Protein AF-A0A950QTL6-F1 (afdb_monomer_lite)

Foldseek 3Di:
DAKEWEWEAAPQKIKIWIDDPPDTQFIFIFGHLNCVVPNNVVSVVRVVVRHVVNCVSSVHDPVRHPYYDYDHDD

Secondary structure (DSSP, 8-state):
--EEEEEEESSSEEEEEEE-SS-EEEEEEEE---HHHH-HHHHHHHHHHHHHHHHHHHT--GGGEEEEEEEE--

pLDDT: mean 95.15, std 4.7, range [66.31, 98.62]

Structure (mmCIF, N/CA/C/O backbone):
data_AF-A0A950QTL6-F1
#
_entry.id   AF-A0A950QTL6-F1
#
loop_
_atom_site.group_PDB
_ato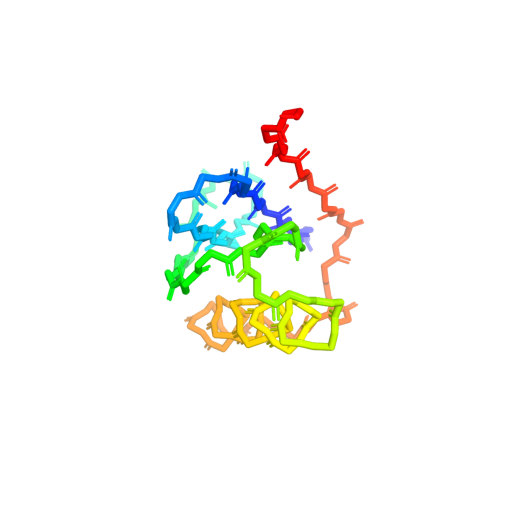m_site.id
_atom_site.type_symbol
_atom_site.label_atom_id
_atom_site.label_alt_id
_atom_site.label_comp_id
_atom_site.label_asym_id
_atom_site.label_entity_id
_atom_site.label_seq_id
_atom_site.pdbx_PDB_ins_code
_atom_site.Cartn_x
_atom_site.Cartn_y
_atom_site.Cartn_z
_atom_site.occupancy
_atom_site.B_iso_or_equiv
_atom_site.auth_seq_id
_atom_site.auth_comp_id
_atom_site.auth_asym_id
_atom_site.auth_atom_id
_atom_site.pdbx_PDB_model_num
ATOM 1 N N . MET A 1 1 ? -14.539 1.959 14.121 1.00 85.00 1 MET A N 1
ATOM 2 C CA . MET A 1 1 ? -13.216 2.353 13.619 1.00 85.00 1 MET A CA 1
ATOM 3 C C . MET A 1 1 ? -13.100 1.873 12.195 1.00 85.00 1 MET A C 1
ATOM 5 O O . MET A 1 1 ? -13.214 0.670 11.966 1.00 85.00 1 MET A O 1
ATOM 9 N N . ALA A 1 2 ? -12.968 2.798 11.260 1.00 96.25 2 ALA A N 1
ATOM 10 C CA . ALA A 1 2 ? -12.658 2.508 9.872 1.00 96.25 2 ALA A CA 1
ATOM 11 C C . ALA A 1 2 ? -11.145 2.611 9.663 1.00 96.25 2 ALA A C 1
ATOM 13 O O . ALA A 1 2 ? -10.491 3.482 10.225 1.00 96.25 2 ALA A O 1
ATOM 14 N N . PHE A 1 3 ? -10.591 1.732 8.832 1.00 98.44 3 PHE A N 1
ATOM 15 C CA . PHE A 1 3 ? -9.201 1.846 8.397 1.00 98.44 3 PHE A CA 1
ATOM 16 C C . PHE A 1 3 ? -9.142 2.308 6.948 1.00 98.44 3 PHE A C 1
ATOM 18 O O . PHE A 1 3 ? -9.945 1.883 6.110 1.00 98.44 3 PHE A O 1
ATOM 25 N N . PHE A 1 4 ? -8.174 3.159 6.643 1.00 98.50 4 PHE A N 1
ATOM 26 C CA . PHE A 1 4 ? -7.992 3.761 5.330 1.00 98.50 4 PHE A CA 1
ATOM 27 C C . PHE A 1 4 ? -6.605 3.435 4.792 1.00 98.50 4 PHE A C 1
ATOM 29 O O . PHE A 1 4 ? -5.620 3.496 5.528 1.00 98.50 4 PHE A O 1
ATOM 36 N N . LEU A 1 5 ? -6.534 3.119 3.500 1.00 98.62 5 LEU A N 1
ATOM 37 C CA . LEU A 1 5 ? -5.281 2.946 2.769 1.00 98.62 5 LEU A CA 1
ATOM 38 C C . LEU A 1 5 ? -5.038 4.160 1.866 1.00 98.62 5 LEU A C 1
ATOM 40 O O . LEU A 1 5 ? -5.857 4.472 1.002 1.00 98.62 5 LEU A O 1
ATOM 44 N N . GLY A 1 6 ? -3.909 4.835 2.050 1.00 98.25 6 GLY A N 1
ATOM 45 C CA . GLY A 1 6 ? -3.393 5.838 1.119 1.00 98.25 6 GLY A CA 1
ATOM 46 C C . GLY A 1 6 ? -2.252 5.256 0.293 1.00 98.25 6 GLY A C 1
ATOM 47 O O . GLY A 1 6 ? -1.390 4.584 0.853 1.00 98.25 6 GLY A O 1
ATOM 48 N N . ILE A 1 7 ? -2.240 5.506 -1.015 1.00 97.75 7 ILE A N 1
ATOM 49 C CA . ILE A 1 7 ? -1.181 5.070 -1.934 1.00 97.75 7 ILE A CA 1
ATOM 50 C C . ILE A 1 7 ? -0.696 6.283 -2.732 1.00 97.75 7 ILE A C 1
ATOM 52 O O . ILE A 1 7 ? -1.495 6.907 -3.427 1.00 97.75 7 ILE A O 1
ATOM 56 N N . ASP A 1 8 ? 0.598 6.585 -2.670 1.00 96.00 8 ASP A N 1
ATOM 57 C CA . ASP A 1 8 ? 1.279 7.545 -3.549 1.00 96.00 8 ASP A CA 1
ATOM 58 C C . ASP A 1 8 ? 2.231 6.792 -4.489 1.00 96.00 8 ASP A C 1
ATOM 60 O O . ASP A 1 8 ? 3.118 6.059 -4.042 1.00 96.00 8 ASP A O 1
ATOM 64 N N . ALA A 1 9 ? 2.010 6.909 -5.798 1.00 93.94 9 ALA A N 1
ATOM 65 C CA . ALA A 1 9 ? 2.615 6.057 -6.813 1.00 93.94 9 ALA A CA 1
ATOM 66 C C . ALA A 1 9 ? 2.841 6.767 -8.1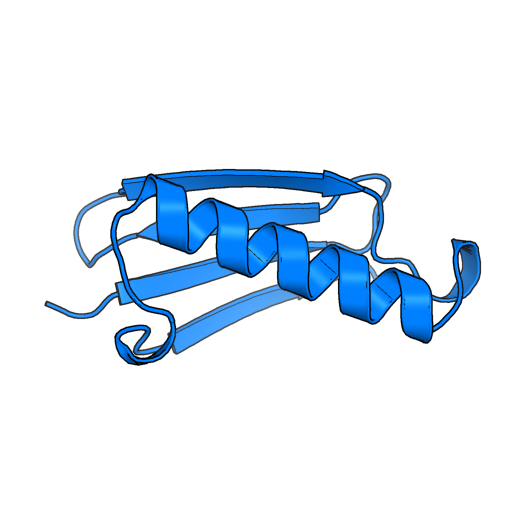63 1.00 93.94 9 ALA A C 1
ATOM 68 O O . ALA A 1 9 ? 2.351 7.856 -8.448 1.00 93.94 9 ALA A O 1
ATOM 69 N N . GLY A 1 10 ? 3.582 6.104 -9.058 1.00 83.94 10 GLY A N 1
ATOM 70 C CA . GLY A 1 10 ? 3.809 6.565 -10.438 1.00 83.94 10 GLY A CA 1
ATOM 71 C C . GLY A 1 10 ? 5.132 7.310 -10.656 1.00 83.94 10 GLY A C 1
ATOM 72 O O . GLY A 1 10 ? 5.484 7.639 -11.790 1.00 83.94 10 GLY A O 1
ATOM 73 N N . GLY A 1 11 ? 5.920 7.519 -9.603 1.00 88.81 11 GLY A N 1
ATOM 74 C CA . GLY A 1 11 ? 7.286 8.033 -9.679 1.00 88.81 11 GLY A CA 1
ATOM 75 C C . GLY A 1 11 ? 8.343 6.925 -9.676 1.00 88.81 11 GLY A C 1
ATOM 76 O O . GLY A 1 11 ? 8.245 5.907 -10.368 1.00 88.81 11 GLY A O 1
ATOM 77 N N . THR A 1 12 ? 9.389 7.142 -8.884 1.00 90.50 12 THR A N 1
ATOM 78 C CA . THR A 1 12 ? 10.481 6.185 -8.639 1.00 90.50 12 THR A CA 1
ATOM 79 C C . THR A 1 12 ? 10.204 5.247 -7.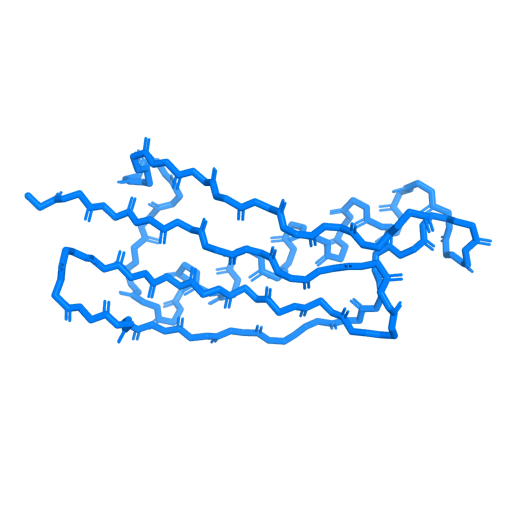466 1.00 90.50 12 THR A C 1
ATOM 81 O O . THR A 1 12 ? 10.764 4.152 -7.437 1.00 90.50 12 THR A O 1
ATOM 84 N N . LYS A 1 13 ? 9.330 5.658 -6.545 1.00 92.62 13 LYS A N 1
ATOM 85 C CA . LYS A 1 13 ? 8.895 4.909 -5.365 1.00 92.62 13 LYS A CA 1
ATOM 86 C C . LYS A 1 13 ? 7.373 4.814 -5.315 1.00 92.62 13 LYS A C 1
ATOM 88 O O . LYS A 1 13 ? 6.685 5.578 -5.996 1.00 92.62 13 LYS A O 1
ATOM 93 N N . THR A 1 14 ? 6.898 3.886 -4.500 1.00 95.44 14 THR A N 1
ATOM 94 C CA . THR A 1 14 ? 5.497 3.759 -4.104 1.00 95.44 14 THR A CA 1
ATOM 95 C C . THR A 1 14 ? 5.435 3.812 -2.590 1.00 95.44 14 THR A C 1
ATOM 97 O O . THR A 1 14 ? 6.181 3.094 -1.925 1.00 95.44 14 THR A O 1
ATOM 100 N N . GLU A 1 15 ? 4.580 4.663 -2.043 1.00 96.75 15 GLU A N 1
ATOM 101 C CA . GLU A 1 15 ? 4.391 4.823 -0.606 1.00 96.75 15 GLU A CA 1
ATOM 102 C C . GLU A 1 15 ? 2.965 4.432 -0.238 1.00 96.75 15 GLU A C 1
ATOM 104 O O . GLU A 1 15 ? 2.011 4.861 -0.883 1.00 96.75 15 GLU A O 1
ATOM 109 N N . CYS A 1 16 ? 2.820 3.572 0.767 1.00 98.19 16 CYS A N 1
ATOM 110 C CA . CYS A 1 16 ? 1.519 3.152 1.280 1.00 98.19 16 CYS A CA 1
ATOM 111 C C . CYS A 1 16 ? 1.397 3.531 2.752 1.00 98.19 16 CYS A C 1
ATOM 113 O O . CYS A 1 16 ? 2.313 3.276 3.533 1.00 98.19 16 CYS A O 1
ATOM 115 N N . LEU A 1 17 ? 0.251 4.093 3.124 1.00 98.31 17 LEU A N 1
ATOM 116 C CA . LEU A 1 17 ? -0.082 4.530 4.476 1.00 98.31 17 LEU A CA 1
ATOM 117 C C . LEU A 1 17 ? -1.349 3.823 4.945 1.00 98.31 17 LEU A C 1
ATOM 119 O O . LEU A 1 17 ? -2.328 3.772 4.203 1.00 98.31 17 LEU A O 1
ATOM 123 N N . ILE A 1 18 ? -1.348 3.332 6.181 1.00 98.62 18 ILE A N 1
ATOM 124 C CA . ILE A 1 18 ? -2.562 2.915 6.886 1.00 98.62 18 ILE A CA 1
ATOM 125 C C . ILE A 1 18 ? -2.871 3.958 7.947 1.00 98.62 18 ILE A C 1
ATOM 127 O O . ILE A 1 18 ? -1.993 4.303 8.738 1.00 98.62 18 ILE A O 1
ATOM 131 N N . GLY A 1 19 ? -4.109 4.434 7.985 1.00 98.31 19 GLY A N 1
ATOM 132 C CA . GLY A 1 19 ? -4.602 5.345 9.014 1.00 98.31 19 GLY A CA 1
ATOM 133 C C . GLY A 1 19 ? -6.009 4.990 9.474 1.00 98.31 19 GLY A C 1
ATOM 134 O O . GLY A 1 19 ? -6.688 4.163 8.859 1.00 98.31 19 GLY A O 1
ATOM 135 N N . ASP A 1 20 ? -6.424 5.623 10.556 1.00 97.81 20 ASP A N 1
ATOM 136 C CA . ASP A 1 20 ? -7.801 5.658 11.042 1.00 97.81 20 ASP A CA 1
ATOM 137 C C . ASP A 1 20 ? -8.343 7.094 10.937 1.00 97.81 20 ASP A C 1
ATOM 139 O O . ASP A 1 20 ? -7.799 7.930 10.210 1.00 97.81 20 ASP A O 1
ATOM 143 N N . GLU A 1 21 ? -9.454 7.378 11.607 1.00 97.69 21 GLU A N 1
ATOM 144 C CA . GLU A 1 21 ? -10.090 8.694 11.612 1.00 97.69 21 GLU A CA 1
ATOM 145 C C . GLU A 1 21 ? -9.240 9.792 12.281 1.00 97.69 21 GLU A C 1
ATOM 147 O O . GLU A 1 21 ? -9.498 10.976 12.064 1.00 97.69 21 GLU A O 1
ATOM 152 N N . GLU A 1 22 ? -8.234 9.427 13.078 1.00 97.50 22 GLU A N 1
ATOM 153 C CA . GLU A 1 22 ? -7.483 10.356 13.925 1.00 97.50 22 GLU A CA 1
ATOM 154 C C . GLU A 1 22 ? -6.020 10.503 13.499 1.00 97.50 22 GLU A C 1
ATOM 156 O O . GLU A 1 22 ? -5.424 11.570 13.682 1.00 97.50 22 GLU A O 1
ATOM 161 N N . ARG A 1 23 ? -5.403 9.444 12.961 1.00 97.69 23 ARG A N 1
ATOM 162 C CA . ARG A 1 23 ? -3.955 9.413 12.719 1.00 97.69 23 ARG A CA 1
ATOM 163 C C . ARG A 1 23 ? -3.509 8.375 11.692 1.00 97.69 23 ARG A C 1
ATOM 165 O O . ARG A 1 23 ? -4.212 7.436 11.333 1.00 97.69 23 ARG A O 1
ATOM 172 N N . VAL A 1 24 ? -2.249 8.511 11.284 1.00 98.25 24 VAL A N 1
ATOM 173 C CA . VAL A 1 24 ? -1.516 7.469 10.554 1.00 98.25 24 VAL A CA 1
ATOM 174 C C . VAL A 1 24 ? -1.011 6.418 11.545 1.00 98.25 24 VAL A C 1
ATOM 176 O O . VAL A 1 24 ? -0.369 6.746 12.542 1.00 98.25 24 VAL A O 1
ATOM 179 N N . LEU A 1 25 ? -1.291 5.151 11.255 1.00 98.31 25 LEU A N 1
ATOM 180 C CA . LEU A 1 25 ? -0.907 3.985 12.051 1.00 98.31 25 LEU A CA 1
ATOM 181 C C . LEU A 1 25 ? 0.400 3.364 11.562 1.00 98.31 25 LEU A C 1
ATOM 183 O O . LEU A 1 25 ? 1.215 2.929 12.373 1.00 98.31 25 LEU A O 1
ATOM 187 N N . ALA A 1 26 ? 0.605 3.316 10.244 1.00 98.19 26 ALA A N 1
ATOM 188 C CA . ALA A 1 26 ? 1.843 2.822 9.657 1.00 98.19 26 ALA A CA 1
ATOM 189 C C . ALA A 1 26 ? 2.083 3.356 8.246 1.00 98.19 26 ALA A C 1
ATOM 191 O O . ALA A 1 26 ? 1.152 3.752 7.544 1.00 98.19 26 ALA A O 1
ATOM 192 N N . SER A 1 27 ? 3.341 3.274 7.819 1.00 97.12 27 SER A N 1
ATOM 193 C CA . SER A 1 27 ? 3.769 3.508 6.446 1.00 97.12 27 SER A CA 1
ATOM 194 C C . SER A 1 27 ? 4.625 2.354 5.922 1.00 97.12 27 SER A C 1
ATOM 196 O O . SER A 1 27 ? 5.169 1.538 6.677 1.00 97.12 27 SER A O 1
ATOM 198 N N . SER A 1 28 ? 4.739 2.275 4.602 1.00 97.19 28 SER A N 1
ATOM 199 C CA . SER A 1 28 ? 5.691 1.409 3.916 1.00 97.19 28 SER A CA 1
ATOM 200 C C . SER A 1 28 ? 6.137 2.045 2.605 1.00 97.19 28 SER A C 1
ATOM 202 O O . SER A 1 28 ? 5.406 2.832 1.999 1.00 97.19 28 SER A O 1
ATOM 204 N N . LEU A 1 29 ? 7.339 1.677 2.170 1.00 95.06 29 LEU A N 1
ATOM 205 C CA . LEU A 1 29 ? 7.918 2.098 0.905 1.00 95.06 29 LEU A CA 1
ATOM 206 C C . LEU A 1 29 ? 8.246 0.874 0.060 1.00 95.06 29 LEU A C 1
ATOM 208 O O . LEU A 1 29 ? 8.791 -0.111 0.555 1.00 95.06 29 LEU A O 1
ATOM 212 N N . ALA A 1 30 ? 7.962 0.978 -1.229 1.00 93.12 30 ALA A N 1
ATOM 213 C CA . ALA A 1 30 ? 8.347 0.010 -2.238 1.00 93.12 30 ALA A CA 1
ATOM 214 C C . ALA A 1 30 ? 8.946 0.712 -3.461 1.00 93.12 30 ALA A C 1
ATOM 216 O O . ALA A 1 30 ? 8.955 1.944 -3.581 1.00 93.12 30 ALA A O 1
ATOM 217 N N . GLY A 1 31 ? 9.455 -0.100 -4.386 1.00 91.25 31 GLY A N 1
ATOM 218 C CA . GLY A 1 31 ? 9.928 0.373 -5.678 1.00 91.25 31 GLY A CA 1
ATOM 219 C C . GLY A 1 31 ? 8.821 1.004 -6.529 1.00 91.25 31 GLY A C 1
ATOM 220 O O . GLY A 1 31 ? 7.649 1.090 -6.157 1.00 91.25 31 GLY A O 1
ATOM 221 N N . THR A 1 32 ? 9.215 1.465 -7.711 1.00 93.75 32 THR A N 1
ATOM 222 C CA . THR A 1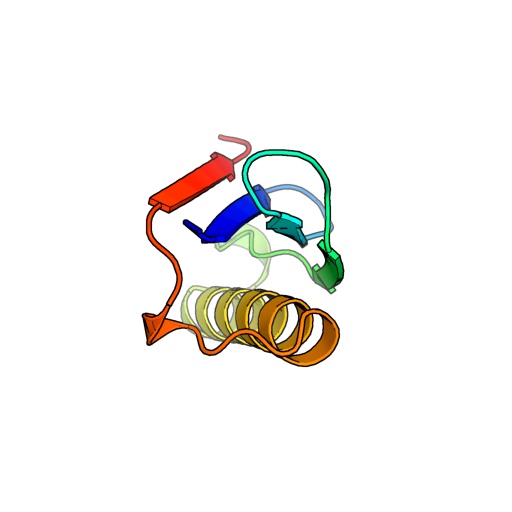 32 ? 8.283 2.023 -8.694 1.00 93.75 32 THR A CA 1
ATOM 223 C C . THR A 1 32 ? 7.210 1.003 -9.089 1.00 93.75 32 THR A C 1
ATOM 225 O O . THR A 1 32 ? 7.517 -0.167 -9.284 1.00 93.75 32 THR A O 1
ATOM 228 N N . VAL A 1 33 ? 5.973 1.463 -9.279 1.00 94.62 33 VAL A N 1
ATOM 229 C CA . VAL A 1 33 ? 4.895 0.708 -9.952 1.00 94.62 33 VAL A CA 1
ATOM 230 C C . VAL A 1 33 ? 4.648 1.224 -11.374 1.00 94.62 33 VAL A C 1
ATOM 232 O O . VAL A 1 33 ? 3.604 0.985 -11.977 1.00 94.62 33 VAL A O 1
ATOM 235 N N . LYS A 1 34 ? 5.602 1.977 -11.941 1.00 93.75 34 LYS A N 1
ATOM 236 C CA . LYS A 1 34 ? 5.487 2.515 -13.298 1.00 93.75 34 LYS A CA 1
ATOM 237 C C . LYS A 1 34 ? 5.573 1.375 -14.308 1.00 93.75 34 LYS A C 1
ATOM 239 O O . LYS A 1 34 ? 6.667 0.951 -14.675 1.00 93.75 34 LYS A O 1
ATOM 244 N N . ILE A 1 35 ? 4.417 0.943 -14.808 1.00 93.62 35 ILE A N 1
ATOM 245 C CA . ILE A 1 35 ? 4.276 -0.150 -15.786 1.00 93.62 35 ILE A CA 1
ATOM 246 C C . ILE A 1 35 ? 5.212 0.049 -16.986 1.00 93.62 35 ILE A C 1
ATOM 248 O O . ILE A 1 35 ? 5.919 -0.874 -17.370 1.00 93.62 35 ILE A O 1
ATOM 252 N N . LYS A 1 36 ? 5.314 1.278 -17.516 1.00 92.44 36 LYS A N 1
ATOM 253 C CA . LYS A 1 36 ? 6.228 1.612 -18.628 1.00 92.44 36 LYS A CA 1
ATOM 254 C C . LYS A 1 36 ? 7.711 1.317 -18.337 1.00 92.44 36 LYS A C 1
ATOM 256 O O . LYS A 1 36 ? 8.491 1.224 -19.275 1.00 92.44 36 LYS A O 1
ATOM 261 N N . LYS A 1 37 ? 8.112 1.222 -17.064 1.00 92.75 37 LYS A N 1
ATOM 262 C CA . LYS A 1 37 ? 9.495 0.968 -16.635 1.00 92.75 37 LYS A CA 1
ATOM 263 C C . LYS A 1 37 ? 9.752 -0.496 -16.270 1.00 92.75 37 LYS A C 1
ATOM 265 O O . LYS A 1 37 ? 10.858 -0.963 -16.506 1.00 92.75 37 LYS A O 1
ATOM 270 N N . ILE A 1 38 ? 8.780 -1.191 -15.671 1.00 94.44 38 ILE A N 1
ATOM 271 C CA . ILE A 1 38 ? 9.000 -2.536 -15.099 1.00 94.44 38 ILE A CA 1
ATOM 272 C C . ILE A 1 38 ? 8.036 -3.622 -15.605 1.00 94.44 38 ILE A C 1
ATOM 274 O O . ILE A 1 38 ? 8.199 -4.782 -15.250 1.00 94.44 38 ILE A O 1
ATOM 278 N N . GLY A 1 39 ? 7.058 -3.277 -16.445 1.00 95.31 39 GLY A N 1
ATOM 279 C CA . GLY A 1 39 ? 6.025 -4.199 -16.926 1.00 95.31 39 GLY A CA 1
ATOM 280 C C . GLY A 1 39 ? 4.847 -4.366 -15.958 1.00 95.31 39 GLY A C 1
ATOM 281 O O . GLY A 1 39 ? 4.895 -3.925 -14.810 1.00 95.31 39 GLY A O 1
ATOM 28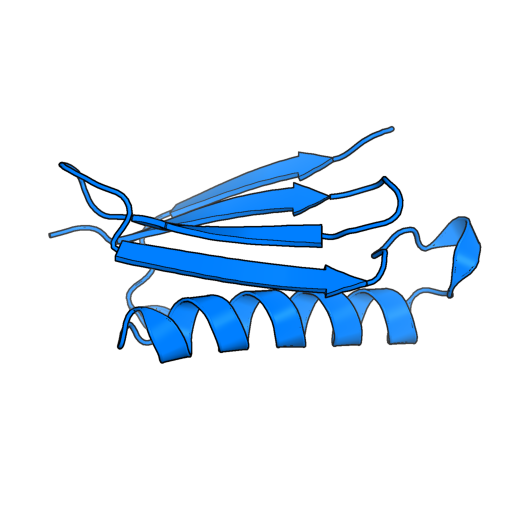2 N N . HIS A 1 40 ? 3.761 -4.977 -16.444 1.00 95.38 40 HIS A N 1
ATOM 283 C CA . HIS A 1 40 ? 2.516 -5.150 -15.684 1.00 95.38 40 HIS A CA 1
ATOM 284 C C . HIS A 1 40 ? 2.690 -6.066 -14.467 1.00 95.38 40 HIS A C 1
ATOM 286 O O . HIS A 1 40 ? 2.320 -5.674 -13.362 1.00 95.38 40 HIS A O 1
ATOM 292 N N . ASP A 1 41 ? 3.294 -7.242 -14.652 1.00 96.44 41 ASP A N 1
ATOM 293 C CA . ASP A 1 41 ? 3.401 -8.253 -13.593 1.00 96.44 41 ASP A CA 1
ATOM 294 C C . ASP A 1 41 ? 4.237 -7.753 -12.413 1.00 96.44 41 ASP A C 1
ATOM 296 O O . ASP A 1 41 ? 3.805 -7.811 -11.262 1.00 96.44 41 ASP A O 1
ATOM 300 N N . ALA A 1 42 ? 5.410 -7.180 -12.701 1.00 94.62 42 ALA A N 1
ATOM 301 C CA . ALA A 1 42 ? 6.282 -6.634 -11.668 1.00 94.62 42 ALA A CA 1
ATOM 302 C C . ALA A 1 42 ? 5.645 -5.428 -10.961 1.00 94.62 42 ALA A C 1
ATOM 304 O O . ALA A 1 42 ? 5.794 -5.283 -9.749 1.00 94.62 42 ALA A O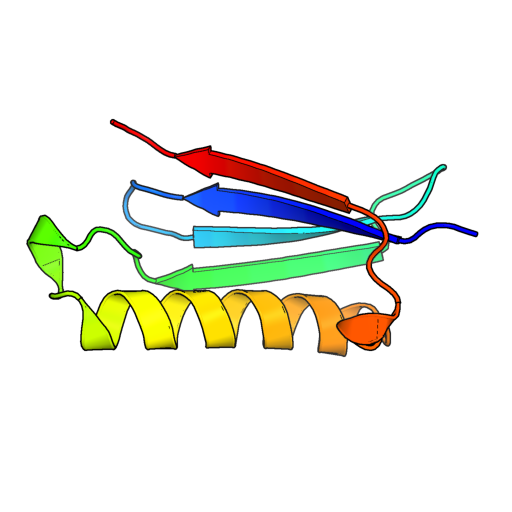 1
ATOM 305 N N . ALA A 1 43 ? 4.910 -4.575 -11.687 1.00 94.62 43 ALA A N 1
ATOM 306 C CA . ALA A 1 43 ? 4.179 -3.465 -11.079 1.00 94.62 43 ALA A CA 1
ATOM 307 C C . ALA A 1 43 ? 3.064 -3.953 -10.144 1.00 94.62 43 ALA A C 1
ATOM 309 O O . ALA A 1 43 ? 2.921 -3.416 -9.046 1.00 94.62 43 ALA A O 1
ATOM 310 N N . GLY A 1 44 ? 2.321 -4.992 -10.538 1.00 94.44 44 GLY A N 1
ATOM 311 C CA . GLY A 1 44 ? 1.306 -5.622 -9.692 1.00 94.44 44 GLY A CA 1
ATOM 312 C C . GLY A 1 44 ? 1.903 -6.208 -8.412 1.00 94.44 44 GLY A C 1
ATOM 313 O O . GLY A 1 44 ? 1.439 -5.890 -7.319 1.00 94.44 44 GLY A O 1
ATOM 314 N N . GLN A 1 45 ? 2.985 -6.983 -8.533 1.00 94.88 45 GLN A N 1
ATOM 315 C CA . GLN A 1 45 ? 3.687 -7.566 -7.383 1.00 94.88 45 GLN A CA 1
ATOM 316 C C . GLN A 1 45 ? 4.254 -6.493 -6.446 1.00 94.88 45 GLN A C 1
ATOM 318 O O . GLN A 1 45 ? 4.113 -6.597 -5.228 1.00 94.88 45 GLN A O 1
ATOM 323 N N . ALA A 1 46 ? 4.867 -5.440 -6.995 1.00 93.25 46 ALA A N 1
ATOM 324 C CA . ALA A 1 46 ? 5.412 -4.341 -6.203 1.00 93.25 46 ALA A CA 1
ATOM 325 C C . ALA A 1 46 ? 4.316 -3.600 -5.422 1.00 93.25 46 ALA A C 1
ATOM 327 O O . ALA A 1 46 ? 4.507 -3.289 -4.244 1.00 93.25 46 ALA A O 1
ATOM 328 N N . LEU A 1 47 ? 3.161 -3.358 -6.051 1.00 94.94 47 LEU A N 1
ATOM 329 C CA . LEU A 1 47 ? 2.011 -2.740 -5.395 1.00 94.94 47 LEU A CA 1
ATOM 330 C C . LEU A 1 47 ? 1.455 -3.632 -4.278 1.00 94.94 47 LEU A C 1
ATOM 332 O O . LEU A 1 47 ? 1.219 -3.157 -3.169 1.00 94.94 47 LEU A O 1
ATOM 336 N N . GLU A 1 48 ? 1.282 -4.926 -4.544 1.00 95.38 48 GLU A N 1
ATOM 337 C CA . GLU A 1 48 ? 0.771 -5.881 -3.558 1.00 95.38 48 GLU A CA 1
ATOM 338 C C . GLU A 1 48 ? 1.689 -5.983 -2.331 1.00 95.38 48 GLU A C 1
ATOM 340 O O . GLU A 1 48 ? 1.211 -5.973 -1.194 1.00 95.38 48 GLU A O 1
ATOM 345 N N . LEU A 1 49 ? 3.007 -6.026 -2.547 1.00 94.62 49 LEU A N 1
ATOM 346 C CA . LEU A 1 49 ? 4.000 -6.039 -1.473 1.00 94.62 49 LEU A CA 1
ATOM 347 C C . LEU A 1 49 ? 3.945 -4.763 -0.628 1.00 94.62 49 LEU A C 1
ATOM 349 O O . LEU A 1 49 ? 3.974 -4.860 0.598 1.00 94.62 49 LEU A O 1
ATOM 353 N N . ALA A 1 50 ? 3.817 -3.589 -1.256 1.00 95.38 50 ALA A N 1
ATOM 354 C CA . ALA A 1 50 ? 3.691 -2.315 -0.546 1.00 95.38 50 ALA A CA 1
ATOM 355 C C . ALA A 1 50 ? 2.445 -2.294 0.355 1.00 95.38 50 ALA A C 1
ATOM 357 O O . ALA A 1 50 ? 2.528 -2.005 1.549 1.00 95.38 50 ALA A O 1
ATOM 358 N N . ILE A 1 51 ? 1.290 -2.692 -0.185 1.00 97.12 51 ILE A N 1
ATOM 359 C CA . ILE A 1 51 ? 0.031 -2.732 0.570 1.00 97.12 51 ILE A CA 1
ATOM 360 C C . ILE A 1 51 ? 0.135 -3.718 1.740 1.00 97.12 51 ILE A C 1
ATOM 362 O O . ILE A 1 51 ? -0.208 -3.379 2.874 1.00 97.12 51 ILE A O 1
ATOM 366 N N . LYS A 1 52 ? 0.647 -4.931 1.495 1.00 96.81 52 LYS A N 1
ATOM 367 C CA . LYS A 1 52 ? 0.819 -5.954 2.538 1.00 96.81 52 LYS A CA 1
ATOM 368 C C . LYS A 1 52 ? 1.779 -5.502 3.637 1.00 96.81 52 LYS A C 1
ATOM 370 O O . LYS A 1 52 ? 1.488 -5.740 4.809 1.00 96.81 52 LYS A O 1
ATOM 375 N N . ALA A 1 53 ? 2.877 -4.833 3.287 1.00 97.81 53 ALA A N 1
ATOM 376 C CA . ALA A 1 53 ? 3.829 -4.303 4.258 1.00 97.81 53 ALA A CA 1
ATOM 377 C C . ALA A 1 53 ? 3.182 -3.244 5.164 1.00 97.81 53 ALA A C 1
ATOM 379 O O . ALA A 1 53 ? 3.272 -3.357 6.386 1.00 97.81 53 ALA A O 1
ATOM 380 N N . ALA A 1 54 ? 2.462 -2.271 4.592 1.00 98.19 54 ALA A N 1
ATOM 381 C CA . ALA A 1 54 ? 1.767 -1.241 5.369 1.00 98.19 54 ALA A CA 1
ATOM 382 C C . ALA A 1 54 ? 0.717 -1.847 6.321 1.00 98.19 54 ALA A C 1
ATOM 384 O O . ALA A 1 54 ? 0.698 -1.529 7.511 1.00 98.19 54 ALA A O 1
ATOM 385 N N . CYS A 1 55 ? -0.104 -2.776 5.820 1.00 98.31 55 CYS A N 1
ATOM 386 C CA . CYS A 1 55 ? -1.081 -3.525 6.616 1.00 98.31 55 CYS A CA 1
ATOM 387 C C . CYS A 1 55 ? -0.420 -4.301 7.765 1.00 98.31 55 CYS A C 1
ATOM 389 O O . CYS A 1 55 ? -0.866 -4.222 8.911 1.00 98.31 55 CYS A O 1
ATOM 391 N N . SER A 1 56 ? 0.680 -5.008 7.484 1.00 98.25 56 SER A N 1
ATOM 392 C CA . SER A 1 56 ? 1.428 -5.765 8.492 1.00 98.25 56 SER A CA 1
ATOM 393 C C . SER A 1 56 ? 2.008 -4.858 9.577 1.00 98.25 56 SER A C 1
ATOM 395 O O . SER A 1 56 ? 1.917 -5.191 10.758 1.00 98.25 56 SER A O 1
ATOM 397 N N . HIS A 1 57 ? 2.582 -3.711 9.206 1.00 98.19 57 HIS A N 1
ATOM 398 C CA . HIS A 1 57 ? 3.122 -2.740 10.162 1.00 98.19 57 HIS A CA 1
ATOM 399 C C . HIS A 1 57 ? 2.024 -2.134 11.047 1.00 98.19 57 HIS A C 1
ATOM 401 O O . HIS A 1 57 ? 2.229 -1.969 12.248 1.00 98.19 57 HIS A O 1
ATOM 407 N N . ALA A 1 58 ? 0.844 -1.866 10.478 1.00 98.00 58 ALA A N 1
ATOM 408 C CA . ALA A 1 58 ? -0.315 -1.358 11.213 1.00 98.00 58 ALA A CA 1
ATOM 409 C C . ALA A 1 58 ? -1.046 -2.430 12.037 1.00 98.00 58 ALA A C 1
ATOM 411 O O . ALA A 1 58 ? -1.907 -2.088 12.844 1.00 98.00 58 ALA A O 1
ATOM 412 N N . LYS A 1 59 ? -0.729 -3.719 11.836 1.00 98.00 59 LYS A N 1
ATOM 413 C CA . LYS A 1 59 ? -1.481 -4.867 12.374 1.00 98.00 59 LYS A CA 1
ATOM 414 C C . LYS A 1 59 ? -2.963 -4.838 11.974 1.00 98.00 59 LYS A C 1
ATOM 416 O O . LYS A 1 59 ? -3.836 -5.200 12.760 1.00 98.00 59 LYS A O 1
ATOM 421 N N . VAL A 1 60 ? -3.233 -4.417 10.740 1.00 97.81 60 VAL A N 1
ATOM 422 C CA . VAL A 1 60 ? -4.572 -4.341 10.145 1.00 97.81 60 VAL A CA 1
ATOM 423 C C . VAL A 1 60 ? -4.646 -5.353 9.009 1.00 97.81 60 VAL A C 1
ATOM 425 O O . VAL A 1 60 ? -3.800 -5.357 8.116 1.00 97.81 60 VAL A O 1
ATOM 428 N N . ALA A 1 61 ? -5.651 -6.227 9.019 1.00 97.12 61 ALA A N 1
ATOM 429 C CA . ALA A 1 61 ? -5.882 -7.127 7.898 1.00 97.12 61 ALA A CA 1
ATOM 430 C C . ALA A 1 61 ? -6.432 -6.334 6.696 1.00 97.12 61 ALA A C 1
ATOM 432 O O . ALA A 1 61 ? -7.297 -5.479 6.891 1.00 97.12 61 ALA A O 1
ATOM 433 N N . PRO A 1 62 ? -6.032 -6.642 5.446 1.00 95.88 62 PRO A N 1
ATOM 434 C CA . PRO A 1 62 ? -6.543 -5.942 4.263 1.00 95.88 62 PRO A CA 1
ATOM 435 C C . PRO A 1 62 ? -8.077 -5.902 4.172 1.00 95.88 62 PRO A C 1
ATOM 437 O O . PRO A 1 62 ? -8.642 -4.908 3.734 1.00 95.88 62 PRO A O 1
ATOM 440 N N . ALA A 1 63 ? -8.759 -6.947 4.654 1.00 96.56 63 ALA A N 1
ATOM 441 C CA . ALA A 1 63 ? -10.221 -7.024 4.694 1.00 96.56 63 ALA A CA 1
ATOM 442 C C . ALA A 1 63 ? -10.888 -6.014 5.653 1.00 96.56 63 ALA A C 1
ATOM 444 O O . ALA A 1 63 ? -12.099 -5.828 5.592 1.00 96.56 63 ALA A O 1
ATOM 445 N N . GLN A 1 64 ? -10.126 -5.374 6.545 1.00 97.56 64 GLN A N 1
ATOM 446 C CA . GLN A 1 64 ? -10.622 -4.342 7.463 1.00 97.56 64 GLN A CA 1
ATOM 447 C C . GLN A 1 64 ? -10.532 -2.927 6.864 1.00 97.56 64 GLN A C 1
ATOM 449 O O . GLN A 1 64 ? -11.058 -1.979 7.451 1.00 97.56 64 GLN A O 1
ATOM 454 N N . LEU A 1 65 ? -9.872 -2.761 5.711 1.00 97.88 65 LEU A N 1
ATOM 455 C CA . LEU A 1 65 ? -9.789 -1.477 5.021 1.00 97.88 65 LEU A CA 1
ATOM 456 C C . LEU A 1 65 ? -11.163 -1.092 4.475 1.00 97.88 65 LEU A C 1
ATOM 458 O O . LEU A 1 65 ? -11.763 -1.800 3.673 1.00 97.88 65 LEU A O 1
ATOM 462 N N . SER A 1 66 ? -11.653 0.060 4.909 1.00 98.06 66 SER A N 1
ATOM 463 C CA . SER A 1 66 ? -12.963 0.582 4.528 1.00 98.06 66 SER A CA 1
ATOM 464 C C . SER A 1 66 ? -12.909 1.369 3.222 1.00 98.06 66 SER A C 1
ATOM 466 O O . SER A 1 66 ? -13.876 1.366 2.461 1.00 98.06 66 SER A O 1
ATOM 468 N N . ARG A 1 67 ? -11.796 2.068 2.953 1.00 97.56 67 ARG A N 1
ATOM 469 C CA . ARG A 1 67 ? -11.574 2.829 1.712 1.00 97.56 67 ARG A CA 1
ATOM 470 C C . ARG A 1 67 ? -10.095 2.868 1.345 1.00 97.56 67 ARG A C 1
ATOM 472 O O . ARG A 1 67 ? -9.227 2.766 2.209 1.00 97.56 67 ARG A O 1
ATOM 479 N N . THR A 1 68 ? -9.838 3.071 0.056 1.00 97.69 68 THR A N 1
ATOM 480 C CA . THR A 1 68 ? -8.502 3.323 -0.491 1.00 97.69 68 THR A CA 1
ATOM 481 C C . THR A 1 68 ? -8.513 4.629 -1.279 1.00 97.69 68 THR A C 1
ATOM 483 O O . THR A 1 68 ? -9.453 4.878 -2.034 1.00 97.69 68 THR A O 1
ATOM 486 N N . CYS A 1 69 ? -7.477 5.447 -1.117 1.00 97.12 69 CYS A N 1
ATOM 487 C CA . CYS A 1 69 ? -7.190 6.606 -1.955 1.00 97.12 69 CYS A CA 1
ATOM 488 C C . CYS A 1 69 ? -5.857 6.379 -2.666 1.00 97.12 69 CYS A C 1
ATOM 490 O O . CYS A 1 69 ? -4.884 5.966 -2.034 1.00 97.12 69 CYS A O 1
ATOM 492 N N . ILE A 1 70 ? -5.816 6.643 -3.971 1.00 95.31 70 ILE A N 1
ATOM 493 C CA . ILE A 1 70 ? -4.621 6.450 -4.784 1.00 95.31 70 ILE A CA 1
ATOM 494 C C . ILE A 1 70 ? -4.284 7.725 -5.558 1.00 95.31 70 ILE A C 1
ATOM 496 O O . ILE A 1 70 ? -5.067 8.198 -6.379 1.00 95.31 70 ILE A O 1
ATOM 500 N N . GLY A 1 71 ? -3.106 8.275 -5.279 1.00 94.88 71 GLY A N 1
ATOM 501 C CA . GLY A 1 71 ? -2.451 9.292 -6.088 1.00 94.88 71 GLY A CA 1
ATOM 502 C C . GLY A 1 71 ? -1.510 8.611 -7.073 1.00 94.88 71 GLY A C 1
ATOM 503 O O . GLY A 1 71 ? -0.556 7.953 -6.664 1.00 94.88 71 GLY A O 1
ATOM 504 N N . LEU A 1 72 ? -1.786 8.745 -8.371 1.00 89.69 72 LEU A N 1
ATOM 505 C CA . LEU A 1 72 ? -0.913 8.250 -9.433 1.00 89.69 72 LEU A CA 1
ATOM 506 C C . LEU A 1 72 ? -0.407 9.416 -10.281 1.00 89.69 72 LEU A C 1
ATOM 508 O O . LEU A 1 72 ? -1.199 10.234 -10.747 1.00 89.69 72 LEU A O 1
ATOM 512 N N . ALA A 1 73 ? 0.899 9.448 -10.545 1.00 82.88 73 ALA A N 1
ATOM 513 C CA . ALA A 1 73 ? 1.435 10.273 -11.625 1.00 82.88 73 ALA A CA 1
ATOM 514 C C . ALA A 1 73 ? 0.965 9.728 -12.992 1.00 82.88 73 ALA A C 1
ATOM 516 O O . ALA A 1 73 ? 1.066 8.521 -13.234 1.00 82.88 73 ALA A O 1
ATOM 517 N N . GLY A 1 74 ? 0.455 10.620 -13.851 1.00 66.31 74 GLY A N 1
ATOM 518 C CA . GLY A 1 74 ? -0.042 10.313 -15.205 1.00 66.31 74 GLY A CA 1
ATOM 519 C C . GLY A 1 74 ? 1.022 9.848 -16.199 1.00 66.31 74 GLY A C 1
ATOM 520 O O . GLY A 1 74 ? 2.221 10.159 -16.008 1.00 66.31 74 GLY A O 1
#

Sequence (74 aa):
MAFFLGIDAGGTKTECLIGDEERVLASSLAGTVKIKKIGHDAAGQALELAIKAACSHAKVAPAQLSRTCIGLAG

Radius of gyration: 12.06 Å; chains: 1; bounding box: 24×19×33 Å